Protein AF-A0A538RU52-F1 (afdb_monomer_lite)

Secondary structure (DSSP, 8-state):
-EEEETTEEEEPP---S-GGGS-HHHHHHHHHHHHHS-TTTSHHHHHHHHHHTS-HHHHHHHHHIIIII-HHHHHHHH-S-EEEE-GGGT---S----SSSEEEEEEEE-TTS-EEEEEEE-TTT--HHHHHHHHHHHHHHIIIIIHHHHHHHHHHHH-

Sequence (159 aa):
MERPFEEESVPFPSHVRSPEARSLTELDAFVRACKEEPVEKIASHRRAVRLGRFPKPVRRLLWWLGLNVFARQRARFMGTFGVTSTGAFGAGVLQVLSPLTCTVHYSLFDAAGNIDVRLTFDHRVFDGRTAAHGLAELEGVLGQEILQELRSLSAAQAA

Foldseek 3Di:
DWDDDPNDTDDFDADDDPPVVDDPVVVVVSVVCVVPPDLVVGPLSVVVVVLVPDPPVVSVVVVCCQLPPCPVSVCVRQNAEAEDEPQVVVDDDPDDDDSHQKYKYWHHADPVRDIDIDMDGDVVVDHVVVVVVVVVVVVVCVVPVVVVSVVVVVVVVVD

Structure (mmCIF, N/CA/C/O backbone):
data_AF-A0A538RU52-F1
#
_entry.id   AF-A0A538RU52-F1
#
loop_
_atom_site.group_PDB
_atom_site.id
_atom_site.type_symbol
_atom_site.label_atom_id
_atom_site.label_alt_id
_atom_site.label_comp_id
_atom_site.label_asym_id
_atom_site.label_entity_id
_atom_site.label_seq_id
_atom_site.pdbx_PDB_ins_code
_atom_site.Cartn_x
_atom_site.Cartn_y
_atom_site.Cartn_z
_atom_site.occupancy
_atom_site.B_iso_or_equiv
_atom_site.auth_seq_id
_atom_site.auth_comp_id
_atom_site.auth_asym_id
_atom_site.auth_atom_id
_atom_site.pdbx_PDB_model_num
ATOM 1 N N . MET A 1 1 ? -5.052 -4.422 -8.370 1.00 72.38 1 MET A N 1
ATOM 2 C CA . MET A 1 1 ? -6.420 -4.927 -8.625 1.00 72.38 1 MET A CA 1
ATOM 3 C C . MET A 1 1 ? -6.399 -5.623 -9.966 1.00 72.38 1 MET A C 1
ATOM 5 O O . MET A 1 1 ? -5.773 -5.088 -10.875 1.00 72.38 1 MET A O 1
ATOM 9 N N . GLU A 1 2 ? -6.990 -6.807 -10.070 1.00 73.50 2 GLU A N 1
ATOM 10 C CA . GLU A 1 2 ? -7.069 -7.527 -11.343 1.00 73.50 2 GLU A CA 1
ATOM 11 C C . GLU A 1 2 ? -8.067 -6.863 -12.294 1.00 73.50 2 GLU A C 1
ATOM 13 O O . GLU A 1 2 ? -9.136 -6.421 -11.868 1.00 73.50 2 GLU A O 1
ATOM 18 N N . ARG A 1 3 ? -7.696 -6.752 -13.572 1.00 72.62 3 ARG A N 1
ATOM 19 C CA . ARG A 1 3 ? -8.542 -6.209 -14.636 1.00 72.62 3 ARG A CA 1
ATOM 20 C C . ARG A 1 3 ? -8.385 -7.044 -15.909 1.00 72.62 3 ARG A C 1
ATOM 22 O O . ARG A 1 3 ? -7.255 -7.422 -16.215 1.00 72.62 3 ARG A O 1
ATOM 29 N N . PRO A 1 4 ? -9.465 -7.256 -16.682 1.00 73.69 4 PRO A N 1
ATOM 30 C CA . PRO A 1 4 ? -9.346 -7.820 -18.018 1.00 73.69 4 PRO A CA 1
ATOM 31 C C . PRO A 1 4 ? -8.595 -6.832 -18.922 1.00 73.69 4 PRO A C 1
ATOM 33 O O . PRO A 1 4 ? -8.989 -5.669 -19.041 1.00 73.69 4 PRO A O 1
ATOM 36 N N . PHE A 1 5 ? -7.511 -7.284 -19.540 1.00 74.12 5 PHE A N 1
ATOM 37 C CA . PHE A 1 5 ? -6.716 -6.541 -20.510 1.00 74.12 5 PHE A CA 1
ATOM 38 C C . PHE A 1 5 ? -6.168 -7.520 -21.554 1.00 74.12 5 PHE A C 1
ATOM 40 O O . PHE A 1 5 ? -5.514 -8.484 -21.180 1.00 74.12 5 PHE A O 1
ATOM 47 N N . GLU A 1 6 ? -6.442 -7.276 -22.843 1.00 71.44 6 GLU A N 1
ATOM 48 C CA . GLU A 1 6 ? -6.005 -8.150 -23.955 1.00 71.44 6 GLU A CA 1
ATOM 49 C C . GLU A 1 6 ? -6.322 -9.650 -23.696 1.00 71.44 6 GLU A C 1
ATOM 51 O O . GLU A 1 6 ? -5.461 -10.504 -23.845 1.00 71.44 6 GLU A O 1
ATOM 56 N N . GLU A 1 7 ? -7.566 -9.948 -23.281 1.00 74.12 7 GLU A N 1
ATOM 57 C CA . GLU A 1 7 ? -8.102 -11.294 -22.951 1.00 74.12 7 GLU A CA 1
ATOM 58 C C . GLU A 1 7 ? -7.559 -11.959 -21.669 1.00 74.12 7 GLU A C 1
ATOM 60 O O . GLU A 1 7 ? -8.063 -13.004 -21.257 1.00 74.12 7 GLU A O 1
ATOM 65 N N . GLU A 1 8 ? -6.625 -11.320 -20.962 1.00 77.56 8 GLU A N 1
ATOM 66 C CA . GLU A 1 8 ? -6.049 -11.827 -19.712 1.00 77.56 8 GLU A CA 1
ATOM 67 C C . GLU A 1 8 ? -6.476 -11.004 -18.487 1.00 77.56 8 GLU A C 1
ATOM 69 O O . GLU A 1 8 ? -6.709 -9.796 -18.564 1.00 77.56 8 GLU A O 1
ATOM 74 N N . SER A 1 9 ? -6.552 -11.647 -17.316 1.00 77.62 9 SER A N 1
ATOM 75 C CA . SER A 1 9 ? -6.703 -10.939 -16.039 1.00 77.62 9 SER A CA 1
ATOM 76 C C . SER A 1 9 ? -5.330 -10.488 -15.549 1.00 77.62 9 SER A C 1
ATOM 78 O O . SER A 1 9 ? -4.493 -11.309 -15.175 1.00 77.62 9 SER A O 1
ATOM 80 N N . VAL A 1 10 ? -5.081 -9.177 -15.557 1.00 82.62 10 VAL A N 1
ATOM 81 C CA . VAL A 1 10 ? -3.779 -8.605 -15.198 1.00 82.62 10 VAL A CA 1
ATOM 82 C C . VAL A 1 10 ? -3.902 -7.735 -13.944 1.00 82.62 10 VAL A C 1
ATOM 84 O O . VAL A 1 10 ? -4.764 -6.850 -13.880 1.00 82.62 10 VAL A O 1
ATOM 87 N N . PRO A 1 11 ? -3.036 -7.921 -12.930 1.00 81.50 11 PRO A N 1
ATOM 88 C CA . PRO A 1 11 ? -3.009 -7.050 -11.767 1.00 81.50 11 PRO A CA 1
ATOM 89 C C . PRO A 1 11 ? -2.379 -5.698 -12.118 1.00 81.50 11 PRO A C 1
ATOM 91 O O . PRO A 1 11 ? -1.186 -5.599 -12.411 1.00 81.50 11 PRO A O 1
ATOM 94 N N . PHE A 1 12 ? -3.160 -4.625 -12.001 1.00 85.31 12 PHE A N 1
ATOM 95 C CA . PHE A 1 12 ? -2.658 -3.262 -12.149 1.00 85.31 12 PHE A CA 1
ATOM 96 C C . PHE A 1 12 ? -2.462 -2.580 -10.787 1.00 85.31 12 PHE A C 1
ATOM 98 O O . PHE A 1 12 ? -3.402 -2.528 -9.978 1.00 85.31 12 PHE A O 1
ATOM 105 N N . PRO A 1 13 ? -1.262 -2.033 -10.510 1.00 85.62 13 PRO A N 1
ATOM 106 C CA . PRO A 1 13 ? -1.047 -1.168 -9.363 1.00 85.62 13 PRO A CA 1
ATOM 107 C C . PRO A 1 13 ? -1.617 0.232 -9.634 1.00 85.62 13 PRO A C 1
ATOM 109 O O . PRO A 1 13 ? -1.348 0.867 -10.662 1.00 85.62 13 PRO A O 1
ATOM 112 N N . SER A 1 14 ? -2.388 0.732 -8.673 1.00 88.75 14 SER A N 1
ATOM 113 C CA . SER A 1 14 ? -2.881 2.108 -8.650 1.00 88.75 14 SER A CA 1
ATOM 114 C C . SER A 1 14 ? -2.114 2.914 -7.616 1.00 88.75 14 SER A C 1
ATOM 116 O O . SER A 1 14 ? -1.755 2.402 -6.560 1.00 88.75 14 SER A O 1
ATOM 118 N N . HIS A 1 15 ? -1.857 4.180 -7.931 1.00 89.69 15 HIS A N 1
ATOM 119 C CA . HIS A 1 15 ? -1.108 5.075 -7.059 1.00 89.69 15 HIS A CA 1
ATOM 120 C C . HIS A 1 15 ? -1.985 6.261 -6.660 1.00 89.69 15 HIS A C 1
ATOM 122 O O . HIS A 1 15 ? -2.336 7.084 -7.511 1.00 89.69 15 HIS A O 1
ATOM 128 N N . VAL A 1 16 ? -2.313 6.343 -5.370 1.00 90.69 16 VAL A N 1
ATOM 129 C CA . VAL A 1 16 ? -3.001 7.492 -4.772 1.00 90.69 16 VAL A CA 1
ATOM 130 C C . VAL A 1 16 ? -1.955 8.545 -4.424 1.00 90.69 16 VAL A C 1
ATOM 132 O O . VAL A 1 16 ? -0.958 8.241 -3.773 1.00 90.69 16 VAL A O 1
ATOM 135 N N . ARG A 1 17 ? -2.170 9.787 -4.860 1.00 88.62 17 ARG A N 1
ATOM 136 C CA . ARG A 1 17 ? -1.299 10.915 -4.502 1.00 88.62 17 ARG A CA 1
ATOM 137 C C . ARG A 1 17 ? -1.868 11.664 -3.315 1.00 88.62 17 ARG A C 1
ATOM 139 O O . ARG A 1 17 ? -3.025 12.081 -3.401 1.00 88.62 17 ARG A O 1
ATOM 146 N 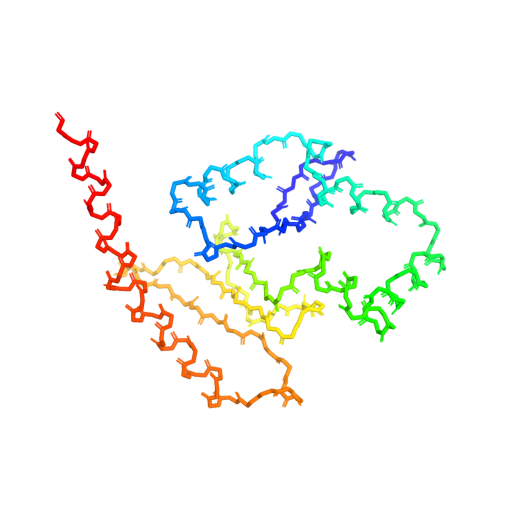N . SER A 1 18 ? -1.031 11.874 -2.305 1.00 90.38 18 SER A N 1
ATOM 147 C CA . SER A 1 18 ? -1.381 12.562 -1.060 1.00 90.38 18 SER A CA 1
ATOM 148 C C . SER A 1 18 ? -2.691 12.043 -0.459 1.00 90.38 18 SER A C 1
ATOM 150 O O . SER A 1 18 ? -3.663 12.797 -0.399 1.00 90.38 18 SER A O 1
ATOM 152 N N . PRO A 1 19 ? -2.781 10.736 -0.130 1.00 91.50 19 PRO A N 1
ATOM 153 C CA . PRO A 1 19 ? -3.981 10.172 0.488 1.00 91.50 19 PRO A CA 1
ATOM 154 C C . PRO A 1 19 ? -4.356 10.867 1.805 1.00 91.50 19 PRO A C 1
ATOM 156 O O . PRO A 1 19 ? -5.537 10.969 2.097 1.00 91.50 19 PRO A O 1
ATOM 159 N N . GLU A 1 20 ? -3.382 11.402 2.544 1.00 90.62 20 GLU A N 1
ATOM 160 C CA . GLU A 1 20 ? -3.560 12.128 3.808 1.00 90.62 20 GLU A CA 1
ATOM 161 C C . GLU A 1 20 ? -4.367 13.429 3.691 1.00 90.62 20 GLU A C 1
ATOM 163 O O . GLU A 1 20 ? -4.872 13.932 4.687 1.00 90.62 20 GLU A O 1
ATOM 168 N N . ALA A 1 21 ? -4.481 13.987 2.484 1.00 93.56 21 ALA A N 1
ATOM 169 C CA . ALA A 1 21 ? -5.198 15.234 2.222 1.00 93.56 21 ALA A CA 1
ATOM 170 C C . ALA A 1 21 ? -6.577 15.007 1.577 1.00 93.56 21 ALA A C 1
ATOM 172 O O . ALA A 1 21 ? -7.176 15.955 1.072 1.00 93.56 21 ALA A O 1
ATOM 173 N N . ARG A 1 22 ? -7.046 13.756 1.516 1.00 93.75 22 ARG A N 1
ATOM 174 C CA . ARG A 1 22 ? -8.305 13.367 0.870 1.00 93.75 22 ARG A CA 1
ATOM 175 C C . ARG A 1 22 ? -9.276 12.807 1.896 1.00 93.75 22 ARG A C 1
ATOM 177 O O . ARG A 1 22 ? -8.870 12.083 2.798 1.00 93.75 22 ARG A O 1
ATOM 184 N N . SER A 1 23 ? -10.558 13.086 1.706 1.00 93.75 23 SER A N 1
ATOM 185 C CA . SER A 1 23 ? -11.629 12.485 2.506 1.00 93.75 23 SER A CA 1
ATOM 186 C C . SER A 1 23 ? -11.824 10.998 2.187 1.00 93.75 23 SER A C 1
ATOM 188 O O . SER A 1 23 ? -11.461 10.528 1.100 1.00 93.75 23 SER A O 1
ATOM 190 N N . LEU A 1 24 ? -12.483 10.256 3.085 1.00 93.62 24 LEU A N 1
ATOM 191 C CA . LEU A 1 24 ? -12.840 8.854 2.834 1.00 93.62 24 LEU A CA 1
ATOM 192 C C . LEU A 1 24 ? -13.696 8.680 1.574 1.00 93.62 24 LEU A C 1
ATOM 194 O O . LEU A 1 24 ? -13.497 7.728 0.821 1.00 93.62 24 LEU A O 1
ATOM 198 N N . THR A 1 25 ? -14.601 9.621 1.299 1.00 93.62 25 THR A N 1
ATOM 199 C CA . THR A 1 25 ? -15.457 9.574 0.101 1.00 93.62 25 THR A CA 1
ATOM 200 C C . THR A 1 25 ? -14.662 9.745 -1.195 1.00 93.62 25 THR A C 1
ATOM 202 O O . THR A 1 25 ? -14.893 9.024 -2.165 1.00 93.62 25 THR A O 1
ATOM 205 N N . GLU A 1 26 ? -13.667 10.635 -1.214 1.00 94.38 26 GLU A N 1
ATOM 206 C CA . GLU A 1 26 ? -12.779 10.822 -2.366 1.00 94.38 26 GLU A CA 1
ATOM 207 C C . GLU A 1 26 ? -11.847 9.624 -2.572 1.00 94.38 26 GLU A C 1
ATOM 209 O O . GLU A 1 26 ? -11.537 9.261 -3.711 1.00 94.38 26 GLU A O 1
ATOM 214 N N . LEU A 1 27 ? -11.390 9.002 -1.481 1.00 93.69 27 LEU A N 1
ATOM 215 C CA . LEU A 1 27 ? -10.594 7.779 -1.533 1.00 93.69 27 LEU A CA 1
ATOM 216 C C . LEU A 1 27 ? -11.418 6.598 -2.060 1.00 93.69 27 LEU A C 1
ATOM 218 O O . LEU A 1 27 ? -10.932 5.882 -2.938 1.00 93.69 27 LEU A O 1
ATOM 222 N N . ASP A 1 28 ? -12.661 6.423 -1.603 1.00 93.31 28 ASP A N 1
ATOM 223 C CA . ASP A 1 28 ? -13.575 5.395 -2.121 1.00 93.31 28 ASP A CA 1
ATOM 224 C C . ASP A 1 28 ? -13.875 5.621 -3.607 1.00 93.31 28 ASP A C 1
ATOM 226 O O . ASP A 1 28 ? -13.688 4.714 -4.420 1.00 93.31 28 ASP A O 1
ATOM 230 N N . ALA A 1 29 ? -14.219 6.852 -3.997 1.00 93.38 29 ALA A N 1
ATOM 231 C CA . ALA A 1 29 ? -14.442 7.211 -5.395 1.00 93.38 29 ALA A CA 1
ATOM 232 C C . ALA A 1 29 ? -13.207 6.918 -6.264 1.00 93.38 29 ALA A C 1
ATOM 234 O O . ALA A 1 29 ? -13.330 6.359 -7.354 1.00 93.38 29 ALA A O 1
ATOM 235 N N . PHE A 1 30 ? -12.000 7.217 -5.772 1.00 92.50 30 PHE A N 1
ATOM 236 C CA . PHE A 1 30 ? -10.759 6.886 -6.471 1.00 92.50 30 PHE A CA 1
ATOM 237 C C . PHE A 1 30 ? -10.552 5.371 -6.612 1.00 92.50 30 PHE A C 1
ATOM 239 O O . PHE A 1 30 ? -10.142 4.895 -7.676 1.00 92.50 30 PHE A O 1
ATOM 246 N N . VAL A 1 31 ? -10.815 4.598 -5.556 1.00 90.94 31 VAL A N 1
ATOM 247 C CA . VAL A 1 31 ? -10.701 3.134 -5.575 1.00 90.94 31 VAL A CA 1
ATOM 248 C C . VAL A 1 31 ? -11.709 2.526 -6.549 1.00 90.94 31 VAL A C 1
ATOM 250 O O . VAL A 1 31 ? -11.332 1.645 -7.324 1.00 90.94 31 VAL A O 1
ATOM 253 N N . ARG A 1 32 ? -12.954 3.011 -6.563 1.00 90.75 32 ARG A N 1
ATOM 254 C CA . ARG A 1 32 ? -13.992 2.591 -7.517 1.00 90.75 32 ARG A CA 1
ATOM 255 C C . ARG A 1 32 ? -13.618 2.936 -8.944 1.00 90.75 32 ARG A C 1
ATOM 257 O O . ARG A 1 32 ? -13.602 2.042 -9.782 1.00 90.75 32 ARG A O 1
ATOM 264 N N . ALA A 1 33 ? -13.179 4.168 -9.196 1.00 90.00 33 ALA A N 1
ATOM 265 C CA . ALA A 1 33 ? -12.662 4.566 -10.501 1.00 90.00 33 ALA A CA 1
ATOM 266 C C . ALA A 1 33 ? -11.524 3.635 -10.950 1.00 90.00 33 ALA A C 1
ATOM 268 O O . ALA A 1 33 ? -11.518 3.167 -12.083 1.00 90.00 33 ALA A O 1
ATOM 269 N N . CYS A 1 34 ? -10.616 3.255 -10.043 1.00 88.38 34 CYS A N 1
ATOM 270 C CA . CYS A 1 34 ? -9.560 2.290 -10.346 1.00 88.38 34 CYS A CA 1
ATOM 271 C C . CYS A 1 34 ? -10.059 0.883 -10.707 1.00 88.38 34 CYS A C 1
ATOM 273 O O . CYS A 1 34 ? -9.384 0.176 -11.460 1.00 88.38 34 CYS A O 1
ATOM 275 N N . LYS A 1 35 ? -11.194 0.461 -10.145 1.00 84.88 35 LYS A N 1
ATOM 276 C CA . LYS A 1 35 ? -11.798 -0.857 -10.371 1.00 84.88 35 LYS A CA 1
ATOM 277 C C .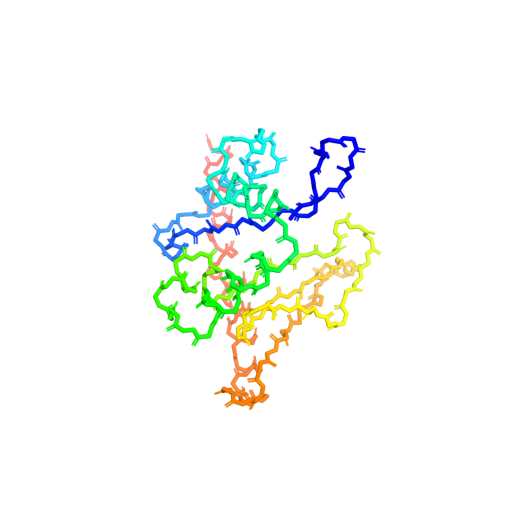 LYS A 1 35 ? -12.711 -0.901 -11.583 1.00 84.88 35 LYS A C 1
ATOM 279 O O . LYS A 1 35 ? -12.810 -1.963 -12.180 1.00 84.88 35 LYS A O 1
ATOM 284 N N . GLU A 1 36 ? -13.367 0.201 -11.922 1.00 86.81 36 GLU A N 1
ATOM 285 C CA . GLU A 1 36 ? -14.453 0.236 -12.903 1.00 86.81 36 GLU A CA 1
ATOM 286 C C . GLU A 1 36 ? -14.011 0.885 -14.216 1.00 86.81 36 GLU A C 1
ATOM 288 O O . GLU A 1 36 ? -14.317 0.357 -15.288 1.00 86.81 36 GLU A O 1
ATOM 293 N N . GLU A 1 37 ? -13.221 1.962 -14.167 1.00 86.50 37 GLU A N 1
ATOM 294 C CA . GLU A 1 37 ? -12.816 2.672 -15.379 1.00 86.50 37 GLU A CA 1
ATOM 295 C C . GLU A 1 37 ? -11.885 1.840 -16.278 1.00 86.50 37 GLU A C 1
ATOM 297 O O . GLU A 1 37 ? -11.131 0.988 -15.795 1.00 86.50 37 GLU A O 1
ATOM 302 N N . PRO A 1 38 ? -11.894 2.104 -17.600 1.00 82.38 38 PRO A N 1
ATOM 303 C CA . PRO A 1 38 ? -10.932 1.520 -18.523 1.00 82.38 38 PRO A CA 1
ATOM 304 C C . PRO A 1 38 ? -9.481 1.804 -18.117 1.00 82.38 38 PRO A C 1
ATOM 306 O O . PRO A 1 38 ? -9.136 2.912 -17.691 1.00 82.38 38 PRO A O 1
ATOM 309 N N . VAL A 1 39 ? -8.616 0.813 -18.340 1.00 82.44 39 VAL A N 1
ATOM 310 C CA . VAL A 1 39 ? -7.170 0.836 -18.046 1.00 82.44 39 VAL A CA 1
ATOM 311 C C . VAL A 1 39 ? -6.491 2.064 -18.681 1.00 82.44 39 VAL A C 1
ATOM 313 O O . VAL A 1 39 ? -5.554 2.646 -18.129 1.00 82.44 39 VAL A O 1
ATOM 316 N N . GLU A 1 40 ? -6.989 2.533 -19.824 1.00 82.69 40 GLU A N 1
ATOM 317 C CA . GLU A 1 40 ? -6.472 3.683 -20.561 1.00 82.69 40 GLU A CA 1
ATOM 318 C C . GLU A 1 40 ? -6.731 5.018 -19.852 1.00 82.69 40 GLU A C 1
ATOM 320 O O . GLU A 1 40 ? -5.945 5.960 -20.002 1.00 82.69 40 GLU A O 1
ATOM 325 N N . LYS A 1 41 ? -7.791 5.139 -19.048 1.00 85.12 41 LYS A N 1
ATOM 326 C CA . LYS A 1 41 ? -8.094 6.398 -18.346 1.00 85.12 41 LYS A CA 1
ATOM 327 C C . LYS A 1 41 ? -7.125 6.643 -17.194 1.00 85.12 41 LYS A C 1
ATOM 329 O O . LYS A 1 41 ? -6.704 7.778 -16.946 1.00 85.12 41 LYS A O 1
ATOM 334 N N . ILE A 1 42 ? -6.629 5.572 -16.586 1.00 84.94 42 ILE A N 1
ATOM 335 C CA . ILE A 1 42 ? -5.807 5.645 -15.384 1.00 84.94 42 ILE A CA 1
ATOM 336 C C . ILE A 1 42 ? -4.332 5.814 -15.751 1.00 84.94 42 ILE A C 1
ATOM 338 O O . ILE A 1 42 ? -3.691 4.978 -16.390 1.00 84.94 42 ILE A O 1
ATOM 342 N N . ALA A 1 43 ? -3.745 6.927 -15.309 1.00 85.19 43 ALA A N 1
ATOM 343 C CA . ALA A 1 43 ? -2.383 7.291 -15.685 1.00 85.19 43 ALA A CA 1
ATOM 344 C C . ALA A 1 43 ? -1.312 6.290 -15.211 1.00 85.19 43 ALA A C 1
ATOM 346 O O . ALA A 1 43 ? -0.296 6.140 -15.891 1.00 85.19 43 ALA A O 1
ATOM 347 N N . SER A 1 44 ? -1.494 5.629 -14.061 1.00 84.62 44 SER A N 1
ATOM 348 C CA . SER A 1 44 ? -0.577 4.576 -13.596 1.00 84.62 44 SER A CA 1
ATOM 349 C C . SER A 1 44 ? -0.674 3.325 -14.465 1.00 84.62 44 SER A C 1
ATOM 351 O O . SER A 1 44 ? 0.357 2.781 -14.858 1.00 84.62 44 SER A O 1
ATOM 353 N N . HIS A 1 45 ? -1.887 2.924 -14.843 1.00 85.56 45 HIS A N 1
ATOM 354 C CA . HIS A 1 45 ? -2.127 1.734 -15.654 1.00 85.56 45 HIS A CA 1
ATOM 355 C C . HIS A 1 45 ? -1.574 1.895 -17.069 1.00 85.56 45 HIS A C 1
ATOM 357 O O . HIS A 1 45 ? -0.791 1.061 -17.516 1.00 85.56 45 HIS A O 1
ATOM 363 N N . ARG A 1 46 ? -1.825 3.037 -17.725 1.00 87.81 46 ARG A N 1
ATOM 364 C CA . ARG A 1 46 ? -1.199 3.360 -19.022 1.00 87.81 46 ARG A CA 1
ATOM 365 C C . ARG A 1 46 ? 0.322 3.246 -19.000 1.00 87.81 46 ARG A C 1
ATOM 367 O O . ARG A 1 46 ? 0.932 2.818 -19.979 1.00 87.81 46 ARG A O 1
ATOM 374 N N . ARG A 1 47 ? 0.957 3.683 -17.909 1.00 87.12 47 ARG A N 1
ATOM 375 C CA . ARG A 1 47 ? 2.416 3.584 -17.757 1.00 87.12 47 ARG A CA 1
ATOM 376 C C . ARG A 1 47 ? 2.852 2.135 -17.596 1.00 87.12 47 ARG A C 1
ATOM 378 O O . ARG A 1 47 ? 3.851 1.771 -18.203 1.00 87.12 47 ARG A O 1
ATOM 385 N N . ALA A 1 48 ? 2.109 1.331 -16.837 1.00 86.38 48 ALA A N 1
ATOM 386 C CA . ALA A 1 48 ? 2.375 -0.096 -16.688 1.00 86.38 48 ALA A CA 1
ATOM 387 C C . ALA A 1 48 ? 2.294 -0.822 -18.042 1.00 86.38 48 ALA A C 1
ATOM 389 O O . ALA A 1 48 ? 3.250 -1.498 -18.414 1.00 86.38 48 ALA A O 1
ATOM 390 N N . VAL A 1 49 ? 1.239 -0.581 -18.831 1.00 88.44 49 VAL A N 1
ATOM 391 C CA . VAL A 1 49 ? 1.098 -1.135 -20.192 1.00 88.44 49 VAL A CA 1
ATOM 392 C C . VAL A 1 49 ? 2.252 -0.685 -21.090 1.00 88.44 49 VAL A C 1
ATOM 394 O O . VAL A 1 49 ? 2.909 -1.504 -21.731 1.00 88.44 49 VAL A O 1
ATOM 397 N N . ARG A 1 50 ? 2.570 0.617 -21.103 1.00 89.25 50 ARG A N 1
ATOM 398 C CA . ARG A 1 50 ? 3.679 1.155 -21.907 1.00 89.25 50 ARG A CA 1
ATOM 399 C C . ARG A 1 50 ? 5.020 0.531 -21.524 1.00 89.25 50 ARG A C 1
ATOM 401 O O . ARG A 1 50 ? 5.802 0.203 -22.407 1.00 89.25 50 ARG A O 1
ATOM 408 N N . LEU A 1 51 ? 5.280 0.361 -20.228 1.00 87.81 51 LEU A N 1
ATOM 409 C CA . LEU A 1 51 ? 6.488 -0.293 -19.731 1.00 87.81 51 LEU A CA 1
ATOM 410 C C . LEU A 1 51 ? 6.517 -1.781 -20.117 1.00 87.81 51 LEU A C 1
ATOM 412 O O . LEU A 1 51 ? 7.577 -2.309 -20.449 1.00 87.81 51 LEU A O 1
ATOM 416 N N . GLY A 1 52 ? 5.354 -2.436 -20.111 1.00 87.00 52 GLY A N 1
ATOM 417 C CA . GLY A 1 52 ? 5.165 -3.828 -20.512 1.00 87.00 52 GLY A CA 1
ATOM 418 C C . GLY A 1 52 ? 5.534 -4.098 -21.971 1.00 87.00 52 GLY A C 1
ATOM 419 O O . GLY A 1 52 ? 6.146 -5.132 -22.234 1.00 87.00 52 GLY A O 1
ATOM 420 N N . ARG A 1 53 ? 5.258 -3.144 -22.874 1.00 89.50 53 ARG A N 1
ATOM 421 C CA . ARG A 1 53 ? 5.526 -3.232 -24.325 1.00 89.50 53 ARG A CA 1
ATOM 422 C C . ARG A 1 53 ? 7.008 -3.171 -24.716 1.00 89.50 53 ARG A C 1
ATOM 424 O O . ARG A 1 53 ? 7.345 -3.511 -25.846 1.00 89.50 53 ARG A O 1
ATOM 431 N N . PHE A 1 54 ? 7.904 -2.737 -23.828 1.00 92.62 54 PHE A N 1
ATOM 432 C CA . PHE A 1 54 ? 9.335 -2.707 -24.142 1.00 92.62 54 PHE A CA 1
ATOM 433 C C . PHE A 1 54 ? 9.952 -4.116 -24.139 1.00 92.62 54 PHE A C 1
ATOM 435 O O . PHE A 1 54 ? 9.609 -4.933 -23.277 1.00 92.62 54 PHE A O 1
ATOM 442 N N . PRO A 1 55 ? 10.940 -4.389 -25.018 1.00 94.38 55 PRO A N 1
ATOM 443 C CA . PRO A 1 55 ? 11.716 -5.623 -24.968 1.00 94.38 55 PRO A CA 1
ATOM 444 C C . PRO A 1 55 ? 12.319 -5.860 -23.580 1.00 94.38 55 PRO A C 1
ATOM 446 O O . PRO A 1 55 ? 12.756 -4.920 -22.908 1.00 94.38 55 PRO A O 1
ATOM 449 N N . LYS A 1 56 ? 12.409 -7.133 -23.169 1.00 93.75 56 LYS A N 1
ATOM 450 C CA . LYS A 1 56 ? 12.938 -7.552 -21.857 1.00 93.75 56 LYS A CA 1
ATOM 451 C C . LYS A 1 56 ? 14.217 -6.815 -21.407 1.00 93.75 56 LYS A C 1
ATOM 453 O O . LYS A 1 56 ? 14.217 -6.375 -20.255 1.00 93.75 56 LYS A O 1
ATOM 458 N N . PRO A 1 57 ? 15.278 -6.638 -22.228 1.00 94.69 57 PRO A N 1
ATOM 459 C CA . PRO A 1 57 ? 16.490 -5.953 -21.765 1.00 94.69 57 PRO A CA 1
ATOM 460 C C . PRO A 1 57 ? 16.241 -4.476 -21.434 1.00 94.69 57 PRO A C 1
ATOM 462 O O . PRO A 1 57 ? 16.660 -4.005 -20.378 1.00 94.69 57 PRO A O 1
ATOM 465 N N . VAL A 1 58 ? 15.483 -3.766 -22.276 1.00 94.81 58 VAL A N 1
ATOM 466 C CA . VAL A 1 58 ? 15.120 -2.356 -22.055 1.00 94.81 58 VAL A CA 1
ATOM 467 C C . VAL A 1 58 ? 14.251 -2.226 -20.811 1.00 94.81 58 VAL A C 1
ATOM 469 O O . VAL A 1 58 ? 14.516 -1.399 -19.942 1.00 94.81 58 VAL A O 1
ATOM 472 N N . ARG A 1 59 ? 13.247 -3.096 -20.677 1.00 92.88 59 ARG A N 1
ATOM 473 C CA . ARG A 1 59 ? 12.356 -3.119 -19.516 1.00 92.88 59 ARG A CA 1
ATOM 474 C C . ARG A 1 59 ? 13.128 -3.350 -18.216 1.00 92.88 59 ARG A C 1
ATOM 476 O O . ARG A 1 59 ? 12.873 -2.661 -17.234 1.00 92.88 59 ARG A O 1
ATOM 483 N N . ARG A 1 60 ? 14.096 -4.275 -18.209 1.00 91.69 60 ARG A N 1
ATOM 484 C CA . ARG A 1 60 ? 14.958 -4.546 -17.046 1.00 91.69 60 ARG A CA 1
ATOM 485 C C . ARG A 1 60 ? 15.806 -3.331 -16.673 1.00 91.69 60 ARG A C 1
ATOM 487 O O . ARG A 1 60 ? 15.891 -3.008 -15.491 1.00 91.69 60 ARG A O 1
ATOM 494 N N . LEU A 1 61 ? 16.382 -2.644 -17.659 1.00 93.75 61 LEU A N 1
ATOM 495 C CA . LEU A 1 61 ? 17.156 -1.424 -17.431 1.00 93.75 61 LEU A CA 1
ATOM 496 C C . LEU A 1 61 ? 16.286 -0.298 -16.854 1.00 93.75 61 LEU A C 1
ATOM 498 O O . LEU A 1 61 ? 16.677 0.330 -15.875 1.00 93.75 61 LEU A O 1
ATOM 502 N N . LEU A 1 62 ? 15.088 -0.080 -17.407 1.00 91.56 62 LEU A N 1
ATOM 503 C CA . LEU A 1 62 ? 14.144 0.928 -16.912 1.00 91.56 62 LEU A CA 1
ATOM 504 C C . LEU A 1 62 ? 13.725 0.659 -15.462 1.00 91.56 62 LEU A C 1
ATOM 506 O O . LEU A 1 62 ? 13.717 1.583 -14.649 1.00 91.56 62 LEU A O 1
ATOM 510 N N . TRP A 1 63 ? 13.428 -0.598 -15.118 1.00 90.38 63 TRP A N 1
ATOM 511 C CA . TRP A 1 63 ? 13.142 -0.992 -13.737 1.00 90.38 63 TRP A CA 1
ATOM 512 C C . TRP A 1 63 ? 14.333 -0.754 -12.815 1.00 90.38 63 TRP A C 1
ATOM 514 O O . TRP A 1 63 ? 14.170 -0.183 -11.739 1.00 90.38 63 TRP A O 1
ATOM 524 N N . TRP A 1 64 ? 15.533 -1.154 -13.237 1.00 91.75 64 TRP A N 1
ATOM 525 C CA . TRP A 1 64 ? 16.737 -0.968 -12.437 1.00 91.75 64 TRP A CA 1
ATOM 526 C C . TRP A 1 64 ? 17.014 0.517 -12.166 1.00 91.75 64 TRP A C 1
ATOM 528 O O . TRP A 1 64 ? 17.201 0.894 -11.009 1.00 91.75 64 TRP A O 1
ATOM 538 N N . LEU A 1 65 ? 16.946 1.365 -13.197 1.00 91.75 65 LEU A N 1
ATOM 539 C CA . LEU A 1 65 ? 17.113 2.817 -13.078 1.00 91.75 65 LEU A CA 1
ATOM 540 C C . LEU A 1 65 ? 16.046 3.439 -12.170 1.00 91.75 65 LEU A C 1
ATOM 542 O O . LEU A 1 65 ? 16.368 4.209 -11.264 1.00 91.75 65 LEU A O 1
ATOM 546 N N . GLY A 1 66 ? 14.778 3.088 -12.395 1.00 88.62 66 GLY A N 1
ATOM 547 C CA . GLY A 1 66 ? 13.650 3.628 -11.644 1.00 88.62 66 GLY A CA 1
ATOM 548 C C . GLY A 1 66 ? 13.659 3.239 -10.166 1.00 88.62 66 GLY A C 1
ATOM 549 O O . GLY A 1 66 ? 13.238 4.041 -9.339 1.00 88.62 66 GLY A O 1
ATOM 550 N N . LEU A 1 67 ? 14.150 2.043 -9.824 1.00 86.56 67 LEU A N 1
ATOM 551 C CA . LEU A 1 67 ? 14.160 1.540 -8.447 1.00 86.56 67 LEU A CA 1
ATOM 552 C C . LEU A 1 67 ? 15.435 1.867 -7.665 1.00 86.56 67 LEU A C 1
ATOM 554 O O . LEU A 1 67 ? 15.334 2.009 -6.447 1.00 86.56 67 LEU A O 1
ATOM 558 N N . ASN A 1 68 ? 16.594 1.964 -8.329 1.00 88.00 68 ASN A N 1
ATOM 559 C CA . ASN A 1 68 ? 17.898 2.043 -7.654 1.00 88.00 68 ASN A CA 1
ATOM 560 C C . ASN A 1 68 ? 1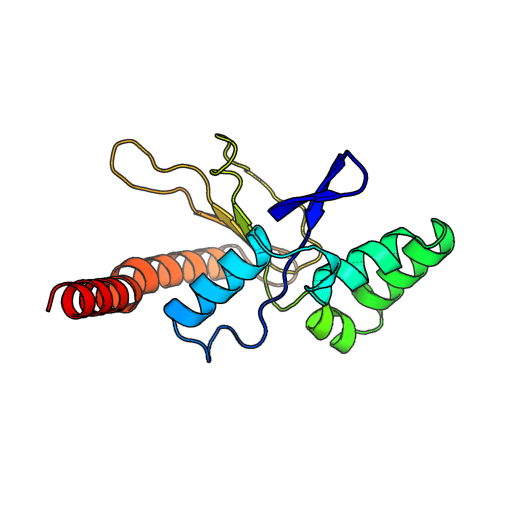8.631 3.373 -7.863 1.00 88.00 68 ASN A C 1
ATOM 562 O O . ASN A 1 68 ? 19.375 3.788 -6.983 1.00 88.00 68 ASN A O 1
ATOM 566 N N . VAL A 1 69 ? 18.439 4.048 -9.001 1.00 89.12 69 VAL A N 1
ATOM 567 C CA . VAL A 1 69 ? 19.192 5.274 -9.330 1.00 89.12 69 VAL A CA 1
ATOM 568 C C . VAL A 1 69 ? 18.366 6.523 -9.043 1.00 89.12 69 VAL A C 1
ATOM 570 O O . VAL A 1 69 ? 18.849 7.483 -8.448 1.00 89.12 69 VAL A O 1
ATOM 573 N N . PHE A 1 70 ? 17.090 6.521 -9.428 1.00 87.25 70 PHE A N 1
ATOM 574 C CA . PHE A 1 70 ? 16.244 7.707 -9.342 1.00 87.25 70 PHE A CA 1
ATOM 575 C C . PHE A 1 70 ? 15.243 7.628 -8.184 1.00 87.25 70 PHE A C 1
ATOM 577 O O . PHE A 1 70 ? 14.050 7.409 -8.399 1.00 87.25 70 PHE A O 1
ATOM 584 N N . ALA A 1 71 ? 15.695 7.900 -6.956 1.00 82.88 71 ALA A N 1
ATOM 585 C CA . ALA A 1 71 ? 14.846 7.868 -5.754 1.00 82.88 71 ALA A CA 1
ATOM 586 C C . ALA A 1 71 ? 13.563 8.720 -5.884 1.00 82.88 71 ALA A C 1
ATOM 588 O O . ALA A 1 71 ? 12.468 8.279 -5.532 1.00 82.88 71 ALA A O 1
ATOM 589 N N . ARG A 1 72 ? 13.659 9.913 -6.488 1.00 84.62 72 ARG A N 1
ATOM 590 C CA . ARG A 1 72 ? 12.492 10.774 -6.749 1.00 84.62 72 ARG A CA 1
ATOM 591 C C . ARG A 1 72 ? 11.498 10.143 -7.729 1.00 84.62 72 ARG A C 1
ATOM 593 O O . ARG A 1 72 ? 10.293 10.338 -7.590 1.00 84.62 72 ARG A O 1
ATOM 600 N N . GLN A 1 73 ? 11.982 9.401 -8.726 1.00 84.19 73 GLN A N 1
ATOM 601 C CA . GLN A 1 73 ? 11.113 8.699 -9.672 1.00 84.19 73 GLN A CA 1
ATOM 602 C C . GLN A 1 73 ? 10.456 7.491 -9.005 1.00 84.19 73 GLN A C 1
ATOM 604 O O . GLN A 1 73 ? 9.252 7.309 -9.171 1.00 84.19 73 GLN A O 1
ATOM 609 N N . ARG A 1 74 ? 11.200 6.735 -8.186 1.00 85.62 74 ARG A N 1
ATOM 610 C CA . ARG A 1 74 ? 10.658 5.649 -7.360 1.00 85.62 74 ARG A CA 1
ATOM 611 C C . ARG A 1 74 ? 9.470 6.133 -6.534 1.00 85.62 74 ARG A C 1
ATOM 613 O O . ARG A 1 74 ? 8.378 5.602 -6.700 1.00 85.62 74 ARG A O 1
ATOM 620 N N . ALA A 1 75 ? 9.645 7.191 -5.742 1.00 84.00 75 ALA A N 1
ATOM 621 C CA . ALA A 1 75 ? 8.564 7.754 -4.932 1.00 84.00 75 ALA A CA 1
ATOM 622 C C . ALA A 1 75 ? 7.385 8.245 -5.795 1.00 84.00 75 ALA A C 1
ATOM 624 O O . ALA A 1 75 ? 6.228 7.976 -5.489 1.00 84.00 75 ALA A O 1
ATOM 625 N N . ARG A 1 76 ? 7.668 8.906 -6.926 1.00 84.50 76 ARG A N 1
ATOM 626 C CA . ARG A 1 76 ? 6.641 9.433 -7.843 1.00 84.50 76 ARG A CA 1
ATOM 627 C C . ARG A 1 76 ? 5.800 8.349 -8.526 1.00 84.50 76 ARG A C 1
ATOM 629 O O . ARG A 1 76 ? 4.655 8.627 -8.890 1.00 84.50 76 ARG A O 1
ATOM 636 N N . PHE A 1 77 ? 6.380 7.183 -8.807 1.00 82.06 77 PHE A N 1
ATOM 637 C CA . PHE A 1 77 ? 5.724 6.131 -9.588 1.00 82.06 77 PHE A CA 1
ATOM 638 C C . PHE A 1 77 ? 5.229 4.960 -8.742 1.00 82.06 77 PHE A C 1
ATOM 640 O O . PHE A 1 77 ? 4.177 4.416 -9.066 1.00 82.06 77 PHE A O 1
ATOM 647 N N . MET A 1 78 ? 5.961 4.583 -7.694 1.00 82.94 78 MET A N 1
ATOM 648 C CA . MET A 1 78 ? 5.625 3.454 -6.819 1.00 82.94 78 MET A CA 1
ATOM 649 C C . MET A 1 78 ? 4.909 3.908 -5.542 1.00 82.94 78 MET A C 1
ATOM 651 O O . MET A 1 78 ? 4.123 3.150 -4.989 1.00 82.94 78 MET A O 1
ATOM 655 N N . GLY A 1 79 ? 5.130 5.148 -5.099 1.00 88.00 79 GLY A N 1
ATOM 656 C CA . GLY A 1 79 ? 4.625 5.657 -3.826 1.00 88.00 79 GLY A CA 1
ATOM 657 C C . GLY A 1 79 ? 5.557 5.376 -2.651 1.00 88.00 79 GLY A C 1
ATOM 658 O O . GLY A 1 79 ? 6.747 5.113 -2.832 1.00 88.00 79 GLY A O 1
ATOM 659 N N . THR A 1 80 ? 5.005 5.499 -1.447 1.00 89.50 80 THR A N 1
ATOM 660 C CA . THR A 1 80 ? 5.723 5.384 -0.169 1.00 89.50 80 THR A CA 1
ATOM 661 C C . THR A 1 80 ? 5.514 4.019 0.485 1.00 89.50 80 THR A C 1
ATOM 663 O O . THR A 1 80 ? 6.484 3.407 0.925 1.00 89.50 80 THR A O 1
ATOM 666 N N . PHE A 1 81 ? 4.284 3.504 0.470 1.00 92.56 81 PHE A N 1
ATOM 667 C CA . PHE A 1 81 ? 3.917 2.168 0.942 1.00 92.56 81 PHE A CA 1
ATOM 668 C C . PHE A 1 81 ? 2.838 1.552 0.046 1.00 92.56 81 PHE A C 1
ATOM 670 O O . PHE A 1 81 ? 2.168 2.251 -0.719 1.00 92.56 81 PHE A O 1
ATOM 677 N N . GLY A 1 82 ? 2.714 0.227 0.102 1.00 92.69 82 GLY A N 1
ATOM 678 C CA . GLY A 1 82 ? 1.697 -0.520 -0.634 1.00 92.69 82 GLY A CA 1
ATOM 679 C C . GLY A 1 82 ? 0.544 -0.946 0.268 1.00 92.69 82 GLY A C 1
ATOM 680 O O . GLY A 1 82 ? 0.765 -1.276 1.429 1.00 92.69 82 GLY A O 1
ATOM 681 N N . VAL A 1 83 ? -0.664 -1.009 -0.290 1.00 93.31 83 VAL A N 1
ATOM 682 C CA . VAL A 1 83 ? -1.803 -1.707 0.318 1.00 93.31 83 VAL A CA 1
ATOM 683 C C . VAL A 1 83 ? -2.349 -2.689 -0.703 1.00 93.31 83 VAL A C 1
ATOM 685 O O . VAL A 1 83 ? -2.587 -2.325 -1.857 1.00 93.31 83 VAL A O 1
ATOM 688 N N . THR A 1 84 ? -2.538 -3.938 -0.300 1.00 91.50 84 THR A N 1
ATOM 689 C CA . THR A 1 84 ? -3.137 -4.958 -1.160 1.00 91.50 84 THR A CA 1
ATOM 690 C C . THR A 1 84 ? -4.052 -5.878 -0.366 1.00 91.50 84 THR A C 1
ATOM 692 O O . THR A 1 84 ? -3.879 -6.067 0.832 1.00 91.50 84 THR A O 1
ATOM 695 N N . SER A 1 85 ? -5.040 -6.458 -1.035 1.00 88.88 85 SER A N 1
ATOM 696 C CA . SER A 1 85 ? -5.941 -7.434 -0.433 1.00 88.88 85 SER A CA 1
ATOM 697 C C . SER A 1 85 ? -6.081 -8.628 -1.352 1.00 88.88 85 SER A C 1
ATOM 699 O O . SER A 1 85 ? -6.271 -8.476 -2.559 1.00 88.88 85 SER A O 1
ATOM 701 N N . THR A 1 86 ? -5.999 -9.808 -0.751 1.00 83.44 86 THR A N 1
ATOM 702 C CA . THR A 1 86 ? -6.340 -11.081 -1.398 1.00 83.44 86 THR A CA 1
ATOM 703 C C . THR A 1 86 ? -7.648 -11.659 -0.876 1.00 83.44 86 THR A C 1
ATOM 705 O O . THR A 1 86 ? -8.163 -12.608 -1.463 1.00 83.44 86 THR A O 1
ATOM 708 N N . GLY A 1 87 ? -8.256 -11.019 0.132 1.00 82.62 87 GLY A N 1
ATOM 709 C CA . GLY A 1 87 ? -9.534 -11.447 0.697 1.00 82.62 87 GLY A CA 1
ATOM 710 C C . GLY A 1 87 ? -10.659 -11.486 -0.338 1.00 82.62 87 GLY A C 1
ATOM 711 O O . GLY A 1 87 ? -11.491 -12.384 -0.298 1.00 82.62 87 GLY A O 1
ATOM 712 N N . ALA A 1 88 ? -10.629 -10.600 -1.341 1.00 78.06 88 ALA A N 1
ATOM 713 C CA . ALA A 1 88 ? -11.581 -10.626 -2.456 1.00 78.06 88 ALA A CA 1
ATOM 714 C C . ALA A 1 88 ? -11.560 -11.941 -3.268 1.00 78.06 88 ALA A C 1
ATOM 716 O O . ALA A 1 88 ? -12.537 -12.250 -3.941 1.00 78.06 88 ALA A O 1
ATOM 717 N N . PHE A 1 89 ? -10.473 -12.715 -3.193 1.00 81.69 89 PHE A N 1
ATOM 718 C CA . PHE A 1 89 ? -10.305 -14.003 -3.872 1.00 81.69 89 PHE A CA 1
ATOM 719 C C . PHE A 1 89 ? -10.462 -15.203 -2.927 1.00 81.69 89 PHE A C 1
ATOM 721 O O . PHE A 1 89 ? -10.117 -16.323 -3.294 1.00 81.69 89 PHE A O 1
ATOM 728 N N . GLY A 1 90 ? -10.949 -14.990 -1.701 1.00 82.44 90 GLY A N 1
ATOM 729 C CA . GLY A 1 90 ? -11.152 -16.075 -0.739 1.00 82.44 90 GLY A CA 1
ATOM 730 C C . GLY A 1 90 ? -9.861 -16.620 -0.120 1.00 82.44 90 GLY A C 1
ATOM 731 O O . GLY A 1 90 ? -9.886 -17.694 0.473 1.00 82.44 90 GLY A O 1
ATOM 732 N N . ALA A 1 91 ? -8.740 -15.903 -0.237 1.00 83.06 91 ALA A N 1
ATOM 733 C CA . ALA A 1 91 ? -7.447 -16.349 0.271 1.00 83.06 91 ALA A CA 1
ATOM 734 C C . ALA A 1 91 ? -6.773 -15.286 1.145 1.00 83.06 91 ALA A C 1
ATOM 736 O O . ALA A 1 91 ? -6.902 -14.083 0.918 1.00 83.06 91 ALA A O 1
ATOM 737 N N . GLY A 1 92 ? -6.019 -15.746 2.143 1.00 81.31 92 GLY A N 1
ATOM 738 C CA . GLY A 1 92 ? -5.047 -14.928 2.857 1.00 81.31 92 GLY A CA 1
ATOM 739 C C . GLY A 1 92 ? -3.657 -15.093 2.249 1.00 81.31 92 GLY A C 1
ATOM 740 O O . GLY A 1 92 ? -3.280 -16.186 1.829 1.00 81.31 92 GLY A O 1
ATOM 741 N N . VAL A 1 93 ? -2.872 -14.017 2.233 1.00 84.00 93 VAL A N 1
ATOM 742 C CA . VAL A 1 93 ? -1.460 -14.061 1.837 1.00 84.00 93 VAL A CA 1
ATOM 743 C C . VAL A 1 93 ? -0.579 -13.835 3.054 1.00 84.00 93 VAL A C 1
ATOM 745 O O . VAL A 1 93 ? -0.756 -12.870 3.795 1.00 84.00 93 VAL A O 1
ATOM 748 N N . LEU A 1 94 ? 0.396 -14.723 3.248 1.00 85.19 94 LEU A N 1
ATOM 749 C CA . LEU A 1 94 ? 1.376 -14.597 4.326 1.00 85.19 94 LEU A CA 1
ATOM 750 C C . LEU A 1 94 ? 2.415 -13.521 4.002 1.00 85.19 94 LEU A C 1
ATOM 752 O O . LEU A 1 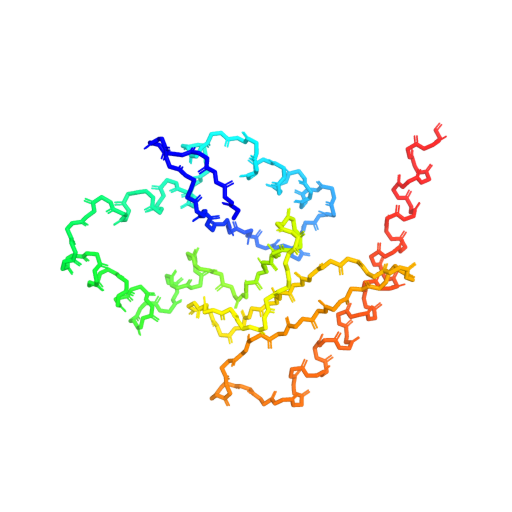94 ? 2.669 -12.642 4.824 1.00 85.19 94 LEU A O 1
ATOM 756 N N . GLN A 1 95 ? 2.962 -13.553 2.786 1.00 84.56 95 GLN A N 1
ATOM 757 C CA . GLN A 1 95 ? 4.009 -12.640 2.342 1.00 84.56 95 GLN A CA 1
ATOM 758 C C . GLN A 1 95 ? 3.729 -12.130 0.931 1.00 84.56 95 GLN A C 1
ATOM 760 O O . GLN A 1 95 ? 3.468 -12.909 0.015 1.00 84.56 95 GLN A O 1
ATOM 765 N N . VAL A 1 96 ? 3.842 -10.815 0.753 1.00 86.56 96 VAL A N 1
ATOM 766 C CA . VAL A 1 96 ? 3.721 -10.157 -0.549 1.00 86.56 96 VAL A CA 1
ATOM 767 C C . VAL A 1 96 ? 5.104 -9.715 -1.006 1.00 86.56 96 VAL A C 1
ATOM 769 O O . VAL A 1 96 ? 5.822 -9.028 -0.282 1.00 86.56 96 VAL A O 1
ATOM 772 N N . LEU A 1 97 ? 5.478 -10.070 -2.234 1.00 86.50 97 LEU A N 1
ATOM 773 C CA . LEU A 1 97 ? 6.655 -9.486 -2.868 1.00 86.50 97 LEU A CA 1
ATOM 774 C C . LEU A 1 97 ? 6.304 -8.083 -3.360 1.00 86.50 97 LEU A C 1
ATOM 776 O O . LEU A 1 97 ? 5.466 -7.915 -4.244 1.00 86.50 97 LEU A O 1
ATOM 780 N N . SER A 1 98 ? 6.955 -7.078 -2.781 1.00 86.31 98 SER A N 1
ATOM 781 C CA . SER A 1 98 ? 6.730 -5.673 -3.105 1.00 86.31 98 SER A CA 1
ATOM 782 C C . SER A 1 98 ? 8.044 -4.990 -3.479 1.00 86.31 98 SER A C 1
ATOM 784 O O . SER A 1 98 ? 9.064 -5.239 -2.837 1.00 86.31 98 SER A O 1
ATOM 786 N N . PRO A 1 99 ? 8.056 -4.106 -4.495 1.00 84.56 99 PRO A N 1
ATOM 787 C CA . PRO A 1 99 ? 9.211 -3.255 -4.762 1.00 84.56 99 PRO A CA 1
ATOM 788 C C . PRO A 1 99 ? 9.370 -2.139 -3.713 1.00 84.56 99 PRO A C 1
ATOM 790 O O . PRO A 1 99 ? 10.398 -1.457 -3.707 1.00 84.56 99 PRO A O 1
ATOM 793 N N . LEU A 1 100 ? 8.360 -1.913 -2.864 1.00 89.56 100 LEU A N 1
ATOM 794 C CA . LEU A 1 100 ? 8.347 -0.894 -1.815 1.00 89.56 100 LEU A CA 1
ATOM 795 C C . LEU A 1 100 ? 8.986 -1.399 -0.521 1.00 89.56 100 LEU A C 1
ATOM 797 O O . LEU A 1 100 ? 9.117 -2.596 -0.298 1.00 89.56 100 LEU A O 1
ATOM 801 N N . THR A 1 101 ? 9.370 -0.456 0.339 1.00 91.06 101 THR A N 1
ATOM 802 C CA . THR A 1 101 ? 9.989 -0.753 1.638 1.00 91.06 101 THR A CA 1
ATOM 803 C C . THR A 1 101 ? 9.024 -1.454 2.587 1.00 91.06 101 THR A C 1
ATOM 805 O O . THR A 1 101 ? 9.444 -2.301 3.369 1.00 91.06 101 THR A O 1
ATOM 808 N N . CYS A 1 102 ? 7.739 -1.103 2.521 1.00 93.75 102 CYS A N 1
ATOM 809 C CA . CYS A 1 102 ? 6.691 -1.729 3.309 1.00 93.75 102 CYS A CA 1
ATOM 810 C C . CYS A 1 102 ? 5.402 -1.884 2.496 1.00 93.75 102 CYS A C 1
ATOM 812 O O . CYS A 1 102 ? 5.103 -1.115 1.573 1.00 93.75 102 CYS A O 1
ATOM 814 N N . THR A 1 103 ? 4.643 -2.931 2.793 1.00 94.88 103 THR A N 1
ATOM 815 C CA . THR A 1 103 ? 3.336 -3.197 2.191 1.00 94.88 103 THR A CA 1
ATOM 816 C C . THR A 1 103 ? 2.426 -3.835 3.225 1.00 94.88 103 THR A C 1
ATOM 818 O O . THR A 1 103 ? 2.787 -4.844 3.828 1.00 94.88 103 THR A O 1
ATOM 821 N N . VAL A 1 104 ? 1.264 -3.219 3.423 1.00 94.75 104 VAL A N 1
ATOM 822 C CA . VAL A 1 104 ? 0.183 -3.727 4.265 1.00 94.75 104 VAL A CA 1
ATOM 823 C C . VAL A 1 104 ? -0.692 -4.638 3.415 1.00 94.75 104 VAL A C 1
ATOM 825 O O . VAL A 1 104 ? -1.098 -4.279 2.304 1.00 94.75 104 VAL A O 1
ATOM 828 N N . HIS A 1 105 ? -1.007 -5.815 3.935 1.00 93.25 105 HIS A N 1
ATOM 829 C CA . HIS A 1 105 ? -1.915 -6.748 3.292 1.00 93.25 105 HIS A CA 1
ATOM 830 C C . HIS A 1 105 ? -2.855 -7.394 4.291 1.00 93.25 105 HIS A C 1
ATOM 832 O O . HIS A 1 105 ? -2.465 -7.746 5.399 1.00 93.25 105 HIS A O 1
ATOM 838 N N . TYR A 1 106 ? -4.108 -7.547 3.882 1.00 92.56 106 TYR A N 1
ATOM 839 C CA . TYR A 1 106 ? -5.161 -8.087 4.733 1.00 92.56 106 TYR A CA 1
ATOM 840 C C . TYR A 1 106 ? -5.969 -9.165 4.016 1.00 92.56 106 TYR A C 1
ATOM 842 O O . TYR A 1 106 ? -5.965 -9.267 2.779 1.00 92.56 106 TYR A O 1
ATOM 850 N N . SER A 1 107 ? -6.621 -9.995 4.825 1.00 88.50 107 SER A N 1
ATOM 851 C CA . SER A 1 107 ? -7.345 -11.186 4.379 1.00 88.50 107 SER A CA 1
ATOM 852 C C . SER A 1 107 ? -8.859 -11.063 4.592 1.00 88.50 107 SER A C 1
ATOM 854 O O . SER A 1 107 ? -9.402 -9.961 4.533 1.00 88.50 107 SER A O 1
ATOM 856 N N . LEU A 1 108 ? -9.540 -12.199 4.732 1.00 89.88 108 LEU A N 1
ATOM 857 C CA . LEU A 1 108 ? -10.981 -12.290 4.942 1.00 89.88 108 LEU A CA 1
ATOM 858 C C . LEU A 1 108 ? -11.360 -11.870 6.364 1.00 89.88 108 LEU A C 1
ATOM 860 O O . LEU A 1 108 ? -10.537 -11.931 7.277 1.00 89.88 108 LEU A O 1
ATOM 864 N N . PHE A 1 109 ? -12.629 -11.510 6.530 1.00 90.44 109 PHE A N 1
ATOM 865 C CA . PHE A 1 109 ? -13.236 -11.416 7.849 1.00 90.44 109 PHE A CA 1
ATOM 866 C C . PHE A 1 109 ? -13.440 -12.814 8.443 1.00 90.44 109 PHE A C 1
ATOM 868 O O . PHE A 1 109 ? -13.847 -13.737 7.730 1.00 90.44 109 PHE A O 1
ATOM 875 N N . ASP A 1 110 ? -13.187 -12.964 9.740 1.00 90.81 110 ASP A N 1
ATOM 876 C CA . ASP A 1 110 ? -13.599 -14.140 10.503 1.00 90.81 110 ASP A CA 1
ATOM 877 C C . ASP A 1 110 ? -15.089 -14.062 10.905 1.00 90.81 110 ASP A C 1
ATOM 879 O O . ASP A 1 110 ? -15.785 -13.075 10.649 1.00 90.81 110 ASP A O 1
ATOM 883 N N . ALA A 1 111 ? -15.600 -15.116 11.549 1.00 92.81 111 ALA A N 1
ATOM 884 C CA . ALA A 1 111 ? -16.994 -15.176 11.997 1.00 92.81 111 ALA A CA 1
ATOM 885 C C . ALA A 1 111 ? -17.345 -14.148 13.094 1.00 92.81 111 ALA A C 1
ATOM 887 O O . ALA A 1 111 ? -18.523 -13.883 13.325 1.00 92.81 111 ALA A O 1
ATOM 888 N N . ALA A 1 112 ? -16.344 -13.584 13.771 1.00 94.44 112 ALA A N 1
ATOM 889 C CA . ALA A 1 112 ? -16.504 -12.543 14.778 1.00 94.44 112 ALA A CA 1
ATOM 890 C C . ALA A 1 112 ? -16.369 -11.124 14.188 1.00 94.44 112 ALA A C 1
ATOM 892 O O . ALA A 1 112 ? -16.570 -10.147 14.907 1.00 94.44 112 ALA A O 1
ATOM 893 N N . GLY A 1 113 ? -16.079 -10.999 12.888 1.00 90.38 113 GLY A N 1
ATOM 894 C CA . GLY A 1 113 ? -15.907 -9.722 12.201 1.00 90.38 113 GLY A CA 1
ATOM 895 C C . GLY A 1 113 ? -14.502 -9.124 12.315 1.00 90.38 113 GLY A C 1
ATOM 896 O O . GLY A 1 113 ? -14.333 -7.948 11.997 1.00 90.38 113 GLY A O 1
ATOM 897 N N . ASN A 1 114 ? -13.494 -9.898 12.725 1.00 92.50 114 ASN A N 1
ATOM 898 C CA . ASN A 1 114 ? -12.097 -9.454 12.747 1.00 92.50 114 ASN A CA 1
ATOM 899 C C . ASN A 1 114 ? -11.403 -9.732 11.410 1.00 92.50 114 ASN A C 1
ATOM 901 O O . ASN A 1 114 ? -11.812 -10.621 10.664 1.00 92.50 114 ASN A O 1
ATOM 905 N N . ILE A 1 115 ? -10.316 -9.008 11.127 1.00 92.19 115 ILE A N 1
ATOM 906 C CA . ILE A 1 115 ? -9.458 -9.247 9.959 1.00 92.19 115 ILE A CA 1
ATOM 907 C C . ILE A 1 115 ? -8.000 -9.341 10.393 1.00 92.19 115 ILE A C 1
ATOM 909 O O . ILE A 1 115 ? -7.476 -8.433 11.035 1.00 92.19 115 ILE A O 1
ATOM 913 N N . ASP A 1 116 ? -7.305 -10.369 9.911 1.00 91.75 116 ASP A N 1
ATOM 914 C CA . ASP A 1 116 ? -5.848 -10.412 9.978 1.00 91.75 116 ASP A CA 1
ATOM 915 C C . ASP A 1 116 ? -5.224 -9.373 9.035 1.00 91.75 116 ASP A C 1
ATOM 917 O O . ASP A 1 116 ? -5.301 -9.503 7.802 1.00 91.75 116 ASP A O 1
ATOM 921 N N . VAL A 1 117 ? -4.525 -8.398 9.618 1.00 93.56 117 VAL A N 1
ATOM 922 C CA . VAL A 1 117 ? -3.674 -7.436 8.909 1.00 93.56 117 VAL A CA 1
ATOM 923 C C . VAL A 1 117 ? -2.208 -7.810 9.112 1.00 93.56 117 VAL A C 1
ATOM 925 O O . VAL A 1 117 ? -1.748 -8.049 10.225 1.00 93.56 117 VAL A O 1
ATOM 928 N N . ARG A 1 118 ? -1.451 -7.864 8.017 1.00 93.75 118 ARG A N 1
ATOM 929 C CA . ARG A 1 118 ? -0.024 -8.192 7.999 1.00 93.75 118 ARG A CA 1
ATOM 930 C C . ARG A 1 118 ? 0.760 -7.073 7.320 1.00 93.75 118 ARG A C 1
ATOM 932 O O . ARG A 1 118 ? 0.257 -6.394 6.427 1.00 93.75 118 ARG A O 1
ATOM 939 N N . LEU A 1 119 ? 2.014 -6.905 7.733 1.00 94.94 119 LEU A N 1
ATOM 940 C CA . LEU A 1 119 ? 2.953 -5.953 7.145 1.00 94.94 119 LEU A CA 1
ATOM 941 C C . LEU A 1 119 ? 4.199 -6.700 6.671 1.00 94.94 119 LEU A C 1
ATOM 943 O O . LEU A 1 119 ? 4.945 -7.247 7.480 1.00 94.94 119 LEU A O 1
ATOM 947 N N . THR A 1 120 ? 4.452 -6.707 5.363 1.00 95.00 120 THR A N 1
ATOM 948 C CA . THR A 1 120 ? 5.768 -7.082 4.831 1.00 95.00 120 THR A CA 1
ATOM 949 C C . THR A 1 120 ? 6.655 -5.844 4.804 1.00 95.00 120 THR A C 1
ATOM 951 O O . THR A 1 120 ? 6.241 -4.806 4.285 1.00 95.00 120 THR A O 1
ATOM 954 N N . PHE A 1 121 ? 7.870 -5.949 5.342 1.00 94.69 121 PHE A N 1
ATOM 955 C CA . PHE A 1 121 ? 8.820 -4.843 5.403 1.00 94.69 121 PHE A CA 1
ATOM 956 C C . PHE A 1 121 ? 10.267 -5.280 5.169 1.00 94.69 121 PHE A C 1
ATOM 958 O O . PHE A 1 121 ? 10.630 -6.438 5.374 1.00 94.69 121 PHE A O 1
ATOM 965 N N . ASP A 1 122 ? 11.099 -4.335 4.738 1.00 93.00 122 ASP A N 1
ATOM 966 C CA . ASP A 1 122 ? 12.543 -4.521 4.626 1.00 93.00 122 ASP A CA 1
ATOM 967 C C . ASP A 1 122 ? 13.220 -4.296 5.984 1.00 93.00 122 ASP A C 1
ATOM 969 O O . ASP A 1 122 ? 13.347 -3.161 6.450 1.00 93.00 122 ASP A O 1
ATOM 973 N N . HIS A 1 123 ? 13.700 -5.383 6.596 1.00 94.00 123 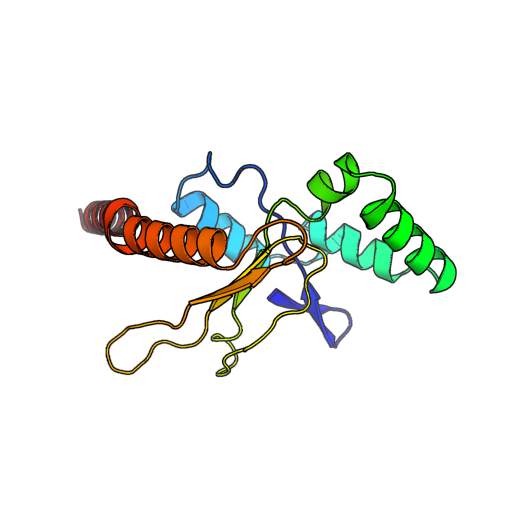HIS A N 1
ATOM 974 C CA . HIS A 1 123 ? 14.344 -5.353 7.914 1.00 94.00 123 HIS A CA 1
ATOM 975 C C . HIS A 1 123 ? 15.667 -4.555 7.934 1.00 94.00 123 HIS A C 1
ATOM 977 O O . HIS A 1 123 ? 16.216 -4.259 8.995 1.00 94.00 123 HIS A O 1
ATOM 983 N N . ARG A 1 124 ? 16.205 -4.180 6.766 1.00 93.94 124 ARG A N 1
ATOM 984 C CA . ARG A 1 124 ? 17.363 -3.276 6.672 1.00 93.94 124 ARG A CA 1
ATOM 985 C C . ARG A 1 124 ? 16.989 -1.818 6.923 1.00 93.94 124 ARG A C 1
ATOM 987 O O . ARG A 1 124 ? 17.881 -1.012 7.160 1.00 93.94 124 ARG A O 1
ATOM 994 N N . VAL A 1 125 ? 15.704 -1.470 6.818 1.00 94.12 125 VAL A N 1
ATOM 995 C CA . VAL A 1 125 ? 15.214 -0.096 6.990 1.00 94.12 125 VAL A CA 1
ATOM 996 C C . VAL A 1 125 ? 14.620 0.118 8.377 1.00 94.12 125 VAL A C 1
ATOM 998 O O . VAL A 1 125 ? 14.910 1.135 8.999 1.00 94.12 125 VAL A O 1
ATOM 1001 N N . PHE A 1 126 ? 13.807 -0.819 8.866 1.00 95.31 126 PHE A N 1
ATOM 1002 C CA . PHE A 1 126 ? 13.255 -0.775 10.220 1.00 95.31 126 PHE A CA 1
ATOM 1003 C C . PHE A 1 126 ? 13.026 -2.184 10.772 1.00 95.31 126 PHE A C 1
ATOM 1005 O O . PHE A 1 126 ? 13.012 -3.155 10.020 1.00 95.31 126 PHE A O 1
ATOM 1012 N N . ASP A 1 127 ? 12.881 -2.298 12.090 1.00 96.12 127 ASP A N 1
ATOM 1013 C CA . ASP A 1 127 ? 12.771 -3.576 12.789 1.00 96.12 127 ASP A CA 1
ATOM 1014 C C . ASP A 1 127 ? 11.313 -3.989 13.069 1.00 96.12 127 ASP A C 1
ATOM 1016 O O . ASP A 1 127 ? 10.346 -3.267 12.797 1.00 96.12 127 ASP A O 1
ATOM 1020 N N . GLY A 1 128 ? 11.150 -5.179 13.651 1.00 95.38 128 GLY A N 1
ATOM 1021 C CA . GLY A 1 128 ? 9.837 -5.687 14.050 1.00 95.38 128 GLY A CA 1
ATOM 1022 C C . GLY A 1 128 ? 9.129 -4.829 15.103 1.00 95.38 128 GLY A C 1
ATOM 1023 O O . GLY A 1 128 ? 7.901 -4.837 15.160 1.00 95.38 128 GLY A O 1
ATOM 1024 N N . ARG A 1 129 ? 9.863 -4.050 15.908 1.00 97.19 129 ARG A N 1
ATOM 1025 C CA . ARG A 1 129 ? 9.264 -3.162 16.907 1.00 97.19 129 ARG A CA 1
ATOM 1026 C C . ARG A 1 129 ? 8.548 -2.001 16.225 1.00 97.19 129 ARG A C 1
ATOM 1028 O O . ARG A 1 129 ? 7.387 -1.748 16.543 1.00 97.19 129 ARG A O 1
ATOM 1035 N N . THR A 1 130 ? 9.198 -1.321 15.282 1.00 97.00 130 THR A N 1
ATOM 1036 C CA . THR A 1 130 ? 8.560 -0.254 14.497 1.00 97.00 130 THR A CA 1
ATOM 1037 C C . THR A 1 130 ? 7.349 -0.784 13.730 1.00 97.00 130 THR A C 1
ATOM 1039 O O . THR A 1 130 ? 6.298 -0.147 13.739 1.00 97.00 130 THR A O 1
ATOM 1042 N N . ALA A 1 131 ? 7.465 -1.974 13.130 1.00 95.75 131 ALA A N 1
ATOM 1043 C CA . ALA A 1 131 ? 6.352 -2.632 12.447 1.00 95.75 131 ALA A CA 1
ATOM 1044 C C . ALA A 1 131 ? 5.147 -2.866 13.377 1.00 95.75 131 ALA A C 1
ATOM 1046 O O . ALA A 1 131 ? 4.018 -2.534 13.018 1.00 95.75 131 ALA A O 1
ATOM 1047 N N . ALA A 1 132 ? 5.387 -3.405 14.577 1.00 96.75 132 ALA A N 1
ATOM 1048 C CA . ALA A 1 132 ? 4.340 -3.699 15.553 1.00 96.75 132 ALA A CA 1
ATOM 1049 C C . ALA A 1 132 ? 3.648 -2.429 16.065 1.00 96.75 132 ALA A C 1
ATOM 1051 O O . ALA A 1 132 ? 2.422 -2.387 16.124 1.00 96.75 132 ALA A O 1
ATOM 1052 N N . HIS A 1 133 ? 4.416 -1.379 16.377 1.00 97.50 133 HIS A N 1
ATOM 1053 C CA . HIS A 1 133 ? 3.845 -0.092 16.774 1.00 97.50 133 HIS A CA 1
ATOM 1054 C C . HIS A 1 133 ? 2.968 0.507 15.670 1.00 97.50 133 HIS A C 1
ATOM 1056 O O . HIS A 1 133 ? 1.856 0.932 15.960 1.00 97.50 133 HIS A O 1
ATOM 1062 N N . GLY A 1 134 ? 3.424 0.473 14.413 1.00 96.50 134 GLY A N 1
ATOM 1063 C CA . GLY A 1 134 ? 2.641 0.986 13.288 1.00 96.50 134 GLY A CA 1
ATOM 1064 C C . GLY A 1 134 ? 1.334 0.220 13.057 1.00 96.50 134 GLY A C 1
ATOM 1065 O O . GLY A 1 134 ? 0.322 0.831 12.730 1.00 96.50 134 GLY A O 1
ATOM 1066 N N . LEU A 1 135 ? 1.325 -1.105 13.251 1.00 97.06 135 LEU A N 1
ATOM 1067 C CA . LEU A 1 135 ? 0.099 -1.907 13.151 1.00 97.06 135 LEU A CA 1
ATOM 1068 C C . LEU A 1 135 ? -0.879 -1.627 14.300 1.00 97.06 135 LEU A C 1
ATOM 1070 O O . LEU A 1 135 ? -2.074 -1.513 14.050 1.00 97.06 135 LEU A O 1
ATOM 1074 N N . ALA A 1 136 ? -0.383 -1.474 15.530 1.00 97.56 136 ALA A N 1
ATOM 1075 C CA . ALA A 1 136 ? -1.222 -1.136 16.680 1.00 97.56 136 ALA A CA 1
ATOM 1076 C C . ALA A 1 136 ? -1.828 0.273 16.558 1.00 97.56 136 ALA A C 1
ATOM 1078 O O . ALA A 1 136 ? -3.000 0.480 16.862 1.00 97.56 136 ALA A O 1
ATOM 1079 N N . GLU A 1 137 ? -1.045 1.243 16.078 1.00 97.62 137 GLU A N 1
ATOM 1080 C CA . GLU A 1 137 ? -1.532 2.597 15.805 1.00 97.62 137 GLU A CA 1
ATOM 1081 C C . GLU A 1 137 ? -2.583 2.594 14.689 1.00 97.62 137 GLU A C 1
ATOM 1083 O O . GLU A 1 137 ? -3.639 3.205 14.839 1.00 97.62 137 GLU A O 1
ATOM 1088 N N . LEU A 1 138 ? -2.344 1.837 13.611 1.00 96.75 138 LEU A N 1
ATOM 1089 C CA . LEU A 1 138 ? -3.319 1.652 12.538 1.00 96.75 138 LEU A CA 1
ATOM 1090 C C . LEU A 1 138 ? -4.644 1.084 13.064 1.00 96.75 138 LEU A C 1
ATOM 1092 O O . LEU A 1 138 ? -5.703 1.588 12.699 1.00 96.75 138 LEU A O 1
ATOM 1096 N N . GLU A 1 139 ? -4.601 0.057 13.915 1.00 96.94 139 GLU A N 1
ATOM 1097 C CA . GLU A 1 139 ? -5.801 -0.510 14.540 1.00 96.94 139 GLU A CA 1
ATOM 1098 C C . GLU A 1 139 ? -6.542 0.529 15.391 1.00 96.94 139 GLU A C 1
ATOM 1100 O O . GLU A 1 139 ? -7.760 0.667 15.264 1.00 96.94 139 GLU A O 1
ATOM 1105 N N . GLY A 1 140 ? -5.815 1.312 16.194 1.00 97.81 140 GLY A N 1
ATOM 1106 C CA . GLY A 1 140 ? -6.384 2.402 16.987 1.00 97.81 140 GLY A CA 1
ATOM 1107 C C . GLY A 1 140 ? -7.106 3.440 16.125 1.00 97.81 140 GLY A C 1
ATOM 1108 O O . GLY A 1 140 ? -8.278 3.729 16.361 1.00 97.81 140 GLY A O 1
ATOM 1109 N N . VAL A 1 141 ? -6.446 3.938 15.076 1.00 97.12 141 VAL A N 1
ATOM 1110 C CA . VAL A 1 141 ? -7.015 4.926 14.142 1.00 97.12 141 VAL A CA 1
ATOM 1111 C C . VAL A 1 141 ? -8.245 4.365 13.419 1.00 97.12 141 VAL A C 1
ATOM 1113 O O . VAL A 1 141 ? -9.261 5.053 13.300 1.00 97.12 141 VAL A O 1
ATOM 1116 N N . LEU A 1 142 ? -8.202 3.102 12.979 1.00 95.75 142 LEU A N 1
ATOM 1117 C CA . LEU A 1 142 ? -9.339 2.442 12.328 1.00 95.75 142 LEU A CA 1
ATOM 1118 C C . LEU A 1 142 ? -10.530 2.259 13.279 1.00 95.75 142 LEU A C 1
ATOM 1120 O O . LEU A 1 142 ? -11.668 2.541 12.903 1.00 95.75 142 LEU A O 1
ATOM 1124 N N . GLY A 1 143 ? -10.274 1.804 14.506 1.00 96.19 143 GLY A N 1
ATOM 1125 C CA . GLY A 1 143 ? -11.298 1.548 15.520 1.00 96.19 143 GLY A CA 1
ATOM 1126 C C . GLY A 1 143 ? -11.878 2.811 16.161 1.00 96.19 143 GLY A C 1
ATOM 1127 O O . GLY A 1 143 ? -12.931 2.743 16.798 1.00 96.19 143 GLY A O 1
ATOM 1128 N N . GLN A 1 144 ? -11.216 3.958 15.998 1.00 96.88 144 GLN A N 1
ATOM 1129 C CA . GLN A 1 144 ? -11.615 5.226 16.602 1.00 96.88 144 GLN A CA 1
ATOM 1130 C C . GLN A 1 144 ? -11.964 6.265 15.537 1.00 96.88 144 GLN A C 1
ATOM 1132 O O . GLN A 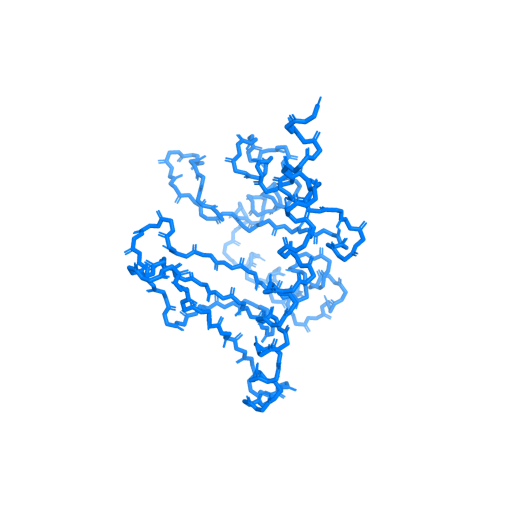1 144 ? -13.139 6.415 15.206 1.00 96.88 144 GLN A O 1
ATOM 1137 N N . GLU A 1 145 ? -10.968 6.974 15.007 1.00 96.31 145 GLU A N 1
ATOM 1138 C CA . GLU A 1 145 ? -11.153 8.136 14.130 1.00 96.31 145 GLU A CA 1
ATOM 1139 C C . GLU A 1 145 ? -11.937 7.777 12.862 1.00 96.31 145 GLU A C 1
ATOM 1141 O O . GLU A 1 145 ? -12.969 8.384 12.570 1.00 96.31 145 GLU A O 1
ATOM 1146 N N . ILE A 1 146 ? -11.517 6.722 12.158 1.00 95.81 146 ILE A N 1
ATOM 1147 C CA . ILE A 1 146 ? -12.164 6.296 10.909 1.00 95.81 146 ILE A CA 1
ATOM 1148 C C . ILE A 1 146 ? -13.565 5.742 11.175 1.00 95.81 146 ILE A C 1
ATOM 1150 O O . ILE A 1 146 ? -14.503 6.037 10.434 1.00 95.81 146 ILE A O 1
ATOM 1154 N N . LEU A 1 147 ? -13.751 4.974 12.253 1.00 96.06 147 LEU A N 1
ATOM 1155 C CA . LEU A 1 147 ? -15.073 4.478 12.634 1.00 96.06 147 LEU A CA 1
ATOM 1156 C C . LEU A 1 147 ? -16.046 5.627 12.945 1.00 96.06 147 LEU A C 1
ATOM 1158 O O . LEU A 1 147 ? -17.220 5.560 12.574 1.00 96.06 147 LEU A O 1
ATOM 1162 N N . GLN A 1 148 ? -15.579 6.675 13.625 1.00 96.50 148 GLN A N 1
ATOM 1163 C CA . GLN A 1 148 ? -16.380 7.866 13.910 1.00 96.50 148 GLN A CA 1
ATOM 1164 C C . GLN A 1 148 ? -16.746 8.620 12.628 1.00 96.50 148 GLN A C 1
ATOM 1166 O O . GLN A 1 148 ? -17.909 8.994 12.469 1.00 96.50 148 GLN A O 1
ATOM 1171 N N . GLU A 1 149 ? -15.802 8.783 11.699 1.00 94.94 149 GLU A N 1
ATOM 1172 C CA . GLU A 1 149 ? -16.057 9.397 10.392 1.00 94.94 149 GLU A CA 1
ATOM 1173 C C . GLU A 1 149 ? -17.101 8.604 9.586 1.00 94.94 149 GLU A C 1
ATOM 1175 O O . GLU A 1 149 ? -18.052 9.174 9.059 1.00 94.94 149 GLU A O 1
ATOM 1180 N N . LEU A 1 150 ? -17.013 7.271 9.547 1.00 95.56 150 LEU A N 1
ATOM 1181 C CA . LEU A 1 150 ? -18.006 6.445 8.845 1.00 95.56 150 LEU A CA 1
ATOM 1182 C C . LEU A 1 150 ? -19.403 6.537 9.474 1.00 95.56 150 LEU A C 1
ATOM 1184 O O . LEU A 1 150 ? -20.409 6.574 8.760 1.00 95.56 150 LEU A O 1
ATOM 1188 N N . ARG A 1 151 ? -19.487 6.598 10.808 1.00 96.00 151 ARG A N 1
ATOM 1189 C CA . ARG A 1 151 ? -20.762 6.774 11.519 1.00 96.00 151 ARG A CA 1
ATOM 1190 C C . ARG A 1 151 ? -21.403 8.125 11.213 1.00 96.00 151 ARG A C 1
ATOM 1192 O O . ARG A 1 151 ? -22.616 8.173 11.020 1.00 96.00 151 ARG A O 1
ATOM 1199 N N . SER A 1 152 ? -20.617 9.200 11.147 1.00 94.44 152 SER A N 1
ATOM 1200 C CA . SER A 1 152 ? -21.141 10.530 10.819 1.00 94.44 152 SER A CA 1
ATOM 1201 C C . SER A 1 152 ? -21.636 10.603 9.371 1.00 94.44 152 SER A C 1
ATOM 1203 O O . SER A 1 152 ? -22.722 11.130 9.131 1.00 94.44 152 SER A O 1
ATOM 1205 N N . LEU A 1 153 ? -20.918 9.986 8.425 1.00 93.50 153 LEU A N 1
ATOM 1206 C CA . LEU A 1 153 ? -21.345 9.869 7.026 1.00 93.50 153 LEU A CA 1
ATOM 1207 C C . LEU A 1 153 ? -22.656 9.083 6.884 1.00 93.50 153 LEU A C 1
ATOM 1209 O O . LEU A 1 153 ? -23.560 9.517 6.171 1.00 93.50 153 LEU A O 1
ATOM 1213 N N . SER A 1 154 ? -22.789 7.958 7.594 1.00 92.81 154 SER A N 1
ATOM 1214 C CA . SER A 1 154 ? -24.023 7.163 7.583 1.00 92.81 154 SER A CA 1
ATOM 1215 C C . SER A 1 154 ? -25.209 7.925 8.175 1.00 92.81 154 SER A C 1
ATOM 1217 O O . SER A 1 154 ? -26.314 7.817 7.648 1.00 92.81 154 SER A O 1
ATOM 1219 N N . ALA A 1 155 ? -25.001 8.687 9.252 1.00 91.12 155 ALA A N 1
ATOM 1220 C CA . ALA A 1 155 ? -26.053 9.502 9.852 1.00 91.12 155 ALA A CA 1
ATOM 1221 C C . ALA A 1 155 ? -26.501 10.633 8.911 1.00 91.12 155 ALA A C 1
ATOM 1223 O O . ALA A 1 155 ? -27.696 10.884 8.790 1.00 91.12 155 ALA A O 1
ATOM 1224 N N . ALA A 1 156 ? -25.561 11.265 8.202 1.00 87.50 156 ALA A N 1
ATOM 1225 C CA . ALA A 1 156 ? -25.856 12.309 7.222 1.00 87.50 156 ALA A CA 1
ATOM 1226 C C . ALA A 1 156 ? -26.621 11.793 5.989 1.00 87.50 156 ALA A C 1
ATOM 1228 O O . ALA A 1 156 ? -27.359 12.555 5.381 1.00 87.50 156 ALA A O 1
ATOM 1229 N N . GLN A 1 157 ? -26.462 10.518 5.616 1.00 79.81 157 GLN A N 1
ATOM 1230 C CA . GLN A 1 157 ? -27.229 9.894 4.527 1.00 79.81 157 GLN A CA 1
ATOM 1231 C C . GLN A 1 157 ? -28.650 9.476 4.930 1.00 79.81 157 GLN A C 1
ATOM 1233 O O . GLN A 1 157 ? -29.482 9.248 4.055 1.00 79.81 157 GLN A O 1
ATOM 1238 N N . ALA A 1 158 ? -28.913 9.318 6.229 1.00 72.00 158 ALA A N 1
ATOM 1239 C CA . ALA A 1 158 ? -30.209 8.892 6.756 1.00 72.00 158 ALA A CA 1
ATOM 1240 C C . ALA A 1 158 ? -31.147 10.063 7.114 1.00 72.00 158 ALA A C 1
ATOM 1242 O O . ALA A 1 158 ? -32.310 9.816 7.438 1.00 72.00 158 ALA A O 1
ATOM 1243 N N . ALA A 1 159 ? -30.638 11.298 7.086 1.00 57.44 159 ALA A N 1
ATOM 1244 C CA . ALA A 1 159 ? -31.372 12.542 7.327 1.00 57.44 159 ALA A CA 1
ATOM 1245 C C . ALA A 1 159 ? -31.816 13.189 6.007 1.00 57.44 159 ALA A C 1
ATOM 1247 O O . ALA A 1 159 ? -32.925 13.769 5.997 1.00 57.44 159 ALA A O 1
#

Radius of gyration: 17.82 Å; chains: 1; bounding box: 51×32×42 Å

pLDDT: mean 89.19, std 6.61, range [57.44, 97.81]